Protein AF-A0A0C3CJ47-F1 (afdb_monomer_lite)

Secondary structure (DSSP, 8-state):
--------BGGGGGGGS-HHHHHH--B-----TT-EE-EEE--SS-EEEEEEETTEETTT-SBTT---TT---SEEE-TTS--EEE--EEEETTEEE-EE---TTSS-SHHHHHTTT-TTPPP--SEEEEEEEPPPSSEEEESSSS--GGG---TTS-GGGGT--TT---EEEE-GGGGGG--

Sequence (183 aa):
LNTRLIRSNMADVVDHLPKEIASKGGVCIPMYQREAMWISFERIQDCAIKISVGGVNALTGLSRNASEPGTQDYLALSRSNFGQLCDRILTSPGVIRQLVAVPLAKGLTVEDQLTESEVGVKTQGGLQIDVFPLASTTVSFYPKENIPVSNLYNNYRTPRQLGLSLGDYFCMKDLRYLQFSLP

pLDDT: mean 73.96, std 13.23, range [31.5, 91.44]

Foldseek 3Di:
DPPDDDPAWCVVCLVVDDPLVSVVTDGDDDDDAFDFDKDWDDDPAKWWKFKDFQQATQAPRHGVPDDDPPDDRTDTDHNVDGTPMDQWGCPDVPDIDGDTHHDPPPCPTSCSVSVPDPPPDDRSGDMDMDIGGDDAPQKWKAQDPPDPPVGTDDPPDDCVRVVHDPPGDIDIDRCPVVVVPDD

Structure (mmCIF, N/CA/C/O backbone):
data_AF-A0A0C3CJ47-F1
#
_entry.id   AF-A0A0C3CJ47-F1
#
loop_
_atom_site.group_PDB
_atom_site.id
_atom_site.type_symbol
_atom_site.label_atom_id
_atom_site.label_alt_id
_atom_site.label_comp_id
_atom_site.label_asym_id
_atom_site.label_entity_id
_atom_site.label_seq_id
_atom_site.pdbx_PDB_ins_code
_atom_site.Cartn_x
_atom_site.Cartn_y
_atom_site.Cartn_z
_atom_site.occupancy
_atom_site.B_iso_or_equiv
_atom_site.auth_seq_id
_atom_site.auth_comp_id
_atom_site.auth_asym_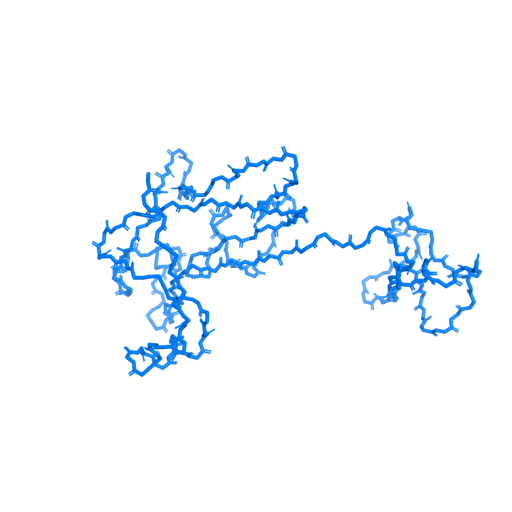id
_atom_site.auth_atom_id
_atom_site.pdbx_PDB_model_num
ATOM 1 N N . LEU A 1 1 ? 9.563 -3.586 25.884 1.00 37.94 1 LEU A N 1
ATOM 2 C CA . LEU A 1 1 ? 8.230 -3.599 25.239 1.00 37.94 1 LEU A CA 1
ATOM 3 C C . LEU A 1 1 ? 7.807 -5.054 25.100 1.00 37.94 1 LEU A C 1
ATOM 5 O O . LEU A 1 1 ? 8.515 -5.801 24.443 1.00 37.94 1 LEU A O 1
ATOM 9 N N . ASN A 1 2 ? 6.741 -5.478 25.786 1.00 34.59 2 ASN A N 1
ATOM 10 C CA . ASN A 1 2 ? 6.198 -6.832 25.642 1.00 34.59 2 ASN A CA 1
ATOM 11 C C . ASN A 1 2 ? 5.491 -6.926 24.286 1.00 34.59 2 ASN A C 1
ATOM 13 O O . ASN A 1 2 ? 4.371 -6.444 24.134 1.00 34.59 2 ASN A O 1
ATOM 17 N N . THR A 1 3 ? 6.150 -7.508 23.289 1.00 38.44 3 THR A N 1
ATOM 18 C CA . THR A 1 3 ? 5.549 -7.793 21.985 1.00 38.44 3 THR A CA 1
ATOM 19 C C . THR A 1 3 ? 4.580 -8.959 22.154 1.00 38.44 3 THR A C 1
ATOM 21 O O . THR A 1 3 ? 4.977 -10.122 22.194 1.00 38.44 3 THR A O 1
ATOM 24 N N . ARG A 1 4 ? 3.288 -8.663 22.306 1.00 47.16 4 ARG A N 1
ATOM 25 C CA . ARG A 1 4 ? 2.244 -9.690 22.277 1.00 47.16 4 ARG A CA 1
ATOM 26 C C . ARG A 1 4 ? 1.929 -9.977 20.814 1.00 47.16 4 ARG A C 1
ATOM 28 O O . ARG A 1 4 ? 1.471 -9.095 20.095 1.00 47.16 4 ARG A O 1
ATOM 35 N N . LEU A 1 5 ? 2.213 -11.195 20.364 1.00 46.81 5 LEU A N 1
ATOM 36 C CA . LEU A 1 5 ? 1.920 -11.608 18.997 1.00 46.81 5 LEU A CA 1
ATOM 37 C C . LEU A 1 5 ? 0.403 -11.814 18.869 1.00 46.81 5 LEU A C 1
ATOM 39 O O . LEU A 1 5 ? -0.129 -12.830 19.308 1.00 46.81 5 LEU A O 1
ATOM 43 N N . ILE A 1 6 ? -0.303 -10.826 18.321 1.00 55.28 6 ILE A N 1
ATOM 44 C CA . ILE A 1 6 ? -1.743 -10.919 18.072 1.00 55.28 6 ILE A CA 1
ATOM 45 C C . ILE A 1 6 ? -1.935 -11.566 16.698 1.00 55.28 6 ILE A C 1
ATOM 47 O O . ILE A 1 6 ? -1.705 -10.943 15.665 1.00 55.28 6 ILE A O 1
ATOM 51 N N . ARG A 1 7 ? -2.336 -12.840 16.685 1.00 54.25 7 ARG A N 1
ATOM 52 C CA . ARG A 1 7 ? -2.850 -13.525 15.491 1.00 54.25 7 ARG A CA 1
ATOM 53 C C . ARG A 1 7 ? -4.372 -13.528 15.577 1.00 54.25 7 ARG A C 1
ATOM 55 O O . ARG A 1 7 ? -4.953 -14.531 15.964 1.00 54.25 7 ARG A O 1
ATOM 62 N N . SER A 1 8 ? -4.994 -12.388 15.304 1.00 65.19 8 SER A N 1
ATOM 63 C CA . SER A 1 8 ? -6.454 -12.264 15.297 1.00 65.19 8 SER A CA 1
ATOM 64 C C . SER A 1 8 ? -6.924 -12.188 13.855 1.00 65.19 8 SER A C 1
ATOM 66 O O . SER A 1 8 ? -6.980 -11.111 13.253 1.00 65.19 8 SER A O 1
ATOM 68 N N . ASN A 1 9 ? -7.189 -13.357 13.274 1.00 71.44 9 ASN A N 1
ATOM 69 C CA . ASN A 1 9 ? -7.797 -13.414 11.956 1.00 71.44 9 ASN A CA 1
ATOM 70 C C . ASN A 1 9 ? -9.222 -12.862 12.077 1.00 71.44 9 ASN A C 1
ATOM 72 O O . ASN A 1 9 ? -9.913 -13.125 13.060 1.00 71.44 9 ASN A O 1
ATOM 76 N N . MET A 1 10 ? -9.682 -12.092 11.089 1.00 74.44 10 MET A N 1
ATOM 77 C CA . MET A 1 10 ? -11.067 -11.622 11.075 1.00 74.44 10 MET A CA 1
ATOM 78 C C . MET A 1 10 ? -12.074 -12.784 11.124 1.00 74.44 10 MET A C 1
ATOM 80 O O . MET A 1 10 ? -13.152 -12.616 11.688 1.00 74.44 10 MET A O 1
ATOM 84 N N . ALA A 1 11 ? -11.707 -13.966 10.613 1.00 72.50 11 ALA A N 1
ATOM 85 C CA . ALA A 1 11 ? -12.508 -15.185 10.714 1.00 72.50 11 ALA A CA 1
ATOM 86 C C . ALA A 1 11 ? -12.859 -15.565 12.166 1.00 72.50 11 ALA A C 1
ATOM 88 O O . ALA A 1 11 ? -13.948 -16.075 12.405 1.00 72.50 11 ALA A O 1
ATOM 89 N N . ASP A 1 12 ? -11.990 -15.258 13.134 1.00 78.25 12 ASP A N 1
ATOM 90 C CA . ASP A 1 12 ? -12.176 -15.633 14.543 1.00 78.25 12 ASP A CA 1
ATOM 91 C C . ASP A 1 12 ? -13.225 -14.761 15.259 1.00 78.25 12 ASP A C 1
ATOM 93 O O . ASP A 1 12 ? -13.665 -15.080 16.361 1.00 78.25 12 ASP A O 1
ATOM 97 N N . VAL A 1 13 ? -13.609 -13.633 14.653 1.00 74.88 13 VAL A N 1
ATOM 98 C CA . VAL A 1 13 ? -14.534 -12.637 15.225 1.00 74.88 13 VAL A CA 1
ATOM 99 C C . VAL A 1 13 ? -15.666 -12.266 14.264 1.00 74.88 13 VAL A C 1
ATOM 101 O O . V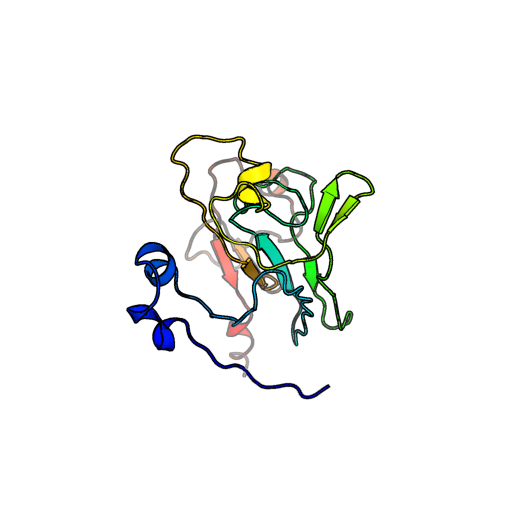AL A 1 13 ? -16.413 -11.322 14.519 1.00 74.88 13 VAL A O 1
ATOM 104 N N . VAL A 1 14 ? -15.796 -12.996 13.154 1.00 77.94 14 VAL A N 1
ATOM 105 C CA . VAL A 1 14 ? -16.668 -12.635 12.029 1.00 77.94 14 VAL A CA 1
ATOM 106 C C . VAL A 1 14 ? -18.145 -12.557 12.428 1.00 77.94 14 VAL A C 1
ATOM 108 O O . VAL A 1 14 ? -18.852 -11.662 11.969 1.00 77.94 14 VAL A O 1
ATOM 111 N N . ASP A 1 15 ? -18.579 -13.413 13.358 1.00 81.75 15 ASP A N 1
ATOM 112 C CA . ASP A 1 15 ? -19.962 -13.485 13.854 1.00 81.75 15 ASP A CA 1
ATOM 113 C C . ASP A 1 15 ? -20.369 -12.265 14.696 1.00 81.75 15 ASP A C 1
ATOM 115 O O . ASP A 1 15 ? -21.554 -12.011 14.915 1.00 81.75 15 ASP A O 1
ATOM 119 N N . HIS A 1 16 ? -19.391 -11.482 15.155 1.00 78.50 16 HIS A N 1
ATOM 120 C CA . HIS A 1 16 ? -19.600 -10.270 15.945 1.00 78.50 16 HIS A CA 1
ATOM 121 C C . HIS A 1 16 ? -19.418 -8.986 15.129 1.00 78.50 16 HIS A C 1
ATOM 123 O O . HIS A 1 16 ? -19.524 -7.886 15.678 1.00 78.50 16 HIS A O 1
ATOM 129 N N . LEU A 1 17 ? -19.138 -9.103 13.829 1.00 73.44 17 LEU A N 1
ATOM 130 C CA . LEU A 1 17 ? -18.892 -7.967 12.953 1.00 73.44 17 LEU A CA 1
ATOM 131 C C . LEU A 1 17 ? -20.101 -7.672 12.054 1.00 73.44 17 LEU A C 1
ATOM 133 O O . LEU A 1 17 ? -20.802 -8.584 11.611 1.00 73.44 17 LEU A O 1
ATOM 137 N N . PRO A 1 18 ? -20.334 -6.393 11.706 1.00 77.00 18 PRO A N 1
ATOM 138 C CA . PRO A 1 18 ? -21.237 -6.043 10.620 1.00 77.00 18 PRO A CA 1
ATOM 139 C C . PRO A 1 18 ? -20.877 -6.817 9.346 1.00 77.00 18 PRO A C 1
ATOM 141 O O . PRO A 1 18 ? -19.701 -6.900 8.981 1.00 77.00 18 PRO A O 1
ATOM 144 N N . LYS A 1 19 ? -21.890 -7.328 8.631 1.00 78.31 19 LYS A N 1
ATOM 145 C CA . LYS A 1 19 ? -21.717 -8.148 7.412 1.00 78.31 19 LYS A CA 1
ATOM 146 C C . LYS A 1 19 ? -20.774 -7.516 6.386 1.00 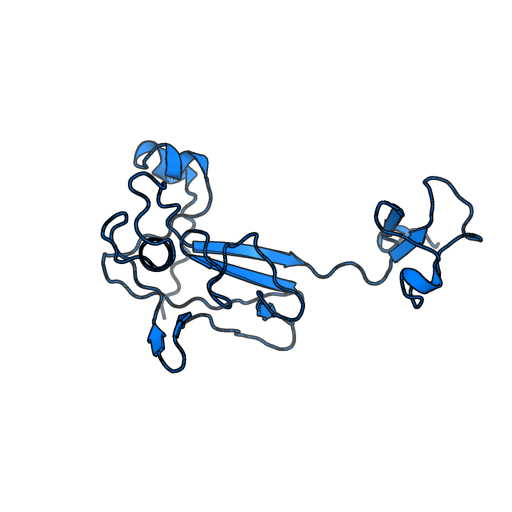78.31 19 LYS A C 1
ATOM 148 O O . LYS A 1 19 ? -20.020 -8.208 5.714 1.00 78.31 19 LYS A O 1
ATOM 153 N N . GLU A 1 20 ? -20.807 -6.194 6.279 1.00 74.44 20 GLU A N 1
ATOM 154 C CA . GLU A 1 20 ? -19.991 -5.423 5.342 1.00 74.44 20 GLU A CA 1
ATOM 155 C C . GLU A 1 20 ? -18.502 -5.462 5.707 1.00 74.44 20 GLU A C 1
ATOM 157 O O . GLU A 1 20 ? -17.663 -5.570 4.818 1.00 74.44 20 GLU A O 1
ATOM 162 N N . ILE A 1 21 ? -18.165 -5.436 6.999 1.00 75.44 21 ILE A N 1
ATOM 163 C CA . ILE A 1 21 ? -16.784 -5.586 7.479 1.00 75.44 21 ILE A CA 1
ATOM 164 C C . ILE A 1 21 ? -16.346 -7.041 7.316 1.00 75.44 21 ILE A C 1
ATOM 166 O O . ILE A 1 21 ? -15.298 -7.292 6.730 1.00 75.44 21 ILE A O 1
ATOM 170 N N . ALA A 1 22 ? -17.191 -7.988 7.734 1.00 79.12 22 ALA A N 1
ATOM 171 C CA . ALA A 1 22 ? -16.948 -9.419 7.573 1.00 79.12 22 ALA A CA 1
ATOM 172 C C . ALA A 1 22 ? -16.649 -9.806 6.111 1.00 79.12 22 ALA A C 1
ATOM 174 O O . ALA A 1 22 ? -15.729 -10.576 5.849 1.00 79.12 22 ALA A O 1
ATOM 175 N N . SER A 1 23 ? -17.374 -9.221 5.150 1.00 81.62 23 SER A N 1
ATOM 176 C CA . SER A 1 23 ? -17.185 -9.491 3.718 1.00 81.62 23 SER A CA 1
ATOM 177 C C . SER A 1 23 ? -15.847 -9.005 3.148 1.00 81.62 23 SER A C 1
ATOM 179 O O . SER A 1 23 ? -15.394 -9.532 2.135 1.00 81.62 23 SER A O 1
ATOM 181 N N . LYS A 1 24 ? -15.201 -8.018 3.786 1.00 78.81 24 LYS A N 1
ATOM 182 C CA . LYS A 1 24 ? -13.902 -7.479 3.346 1.00 78.81 24 LYS A CA 1
ATOM 183 C C . LYS A 1 24 ? -12.729 -8.363 3.777 1.00 78.81 24 LYS A C 1
ATOM 185 O O . LYS A 1 24 ? -11.683 -8.326 3.133 1.00 78.81 24 LYS A O 1
ATOM 190 N N . GLY A 1 25 ? -12.898 -9.151 4.840 1.00 82.81 25 GLY A N 1
ATOM 191 C CA . GLY A 1 25 ? -11.834 -9.967 5.421 1.00 82.81 25 GLY A CA 1
ATOM 192 C C . GLY A 1 25 ? -10.680 -9.136 5.998 1.00 82.81 25 GLY A C 1
ATOM 193 O O . GLY A 1 25 ? -10.787 -7.928 6.211 1.00 82.81 25 GLY A O 1
ATOM 194 N N . GLY A 1 26 ? -9.549 -9.797 6.253 1.00 85.00 26 GLY A N 1
ATOM 195 C CA . GLY A 1 26 ? -8.324 -9.163 6.745 1.00 85.00 26 GLY A CA 1
ATOM 196 C C . GLY A 1 26 ? -7.984 -9.529 8.188 1.00 85.00 26 GLY A C 1
ATOM 197 O O . GLY A 1 26 ? -8.278 -10.629 8.660 1.00 85.00 26 GLY A O 1
ATOM 198 N N . VAL A 1 27 ? -7.313 -8.608 8.878 1.00 84.31 27 VAL A N 1
ATOM 199 C CA . VAL A 1 27 ? -6.839 -8.780 10.259 1.00 84.31 27 VAL A CA 1
ATOM 200 C C . VAL A 1 27 ? -7.587 -7.813 11.162 1.00 84.31 27 VAL A C 1
ATOM 202 O O . VAL A 1 27 ? -7.778 -6.651 10.805 1.00 84.31 27 VAL A O 1
ATOM 205 N N . CYS A 1 28 ? -7.993 -8.288 12.337 1.00 81.44 28 CYS A N 1
ATOM 206 C CA . CYS A 1 28 ? -8.571 -7.435 13.365 1.00 81.44 28 CYS A CA 1
ATOM 207 C C . CYS A 1 28 ? -7.498 -7.083 14.396 1.00 81.44 28 CYS A C 1
ATOM 209 O O . CYS A 1 28 ? -6.829 -7.969 14.927 1.00 81.44 28 CYS A O 1
ATOM 211 N N . ILE A 1 29 ? -7.339 -5.793 14.688 1.00 81.44 29 ILE A N 1
ATOM 212 C CA . ILE A 1 29 ? -6.469 -5.314 15.762 1.00 81.44 29 ILE A CA 1
ATOM 213 C C . ILE A 1 29 ? -7.381 -4.711 16.833 1.00 81.44 29 ILE A C 1
ATOM 215 O O . ILE A 1 29 ? -8.042 -3.708 16.553 1.00 81.44 29 ILE A O 1
ATOM 219 N N . PRO A 1 30 ? -7.472 -5.309 18.034 1.00 80.38 30 PRO A N 1
ATOM 220 C CA . PRO A 1 30 ? -8.272 -4.736 19.105 1.00 80.38 30 PRO A CA 1
ATOM 221 C C . PRO A 1 30 ? -7.640 -3.415 19.554 1.00 80.38 30 PRO A C 1
ATOM 223 O O . PRO A 1 30 ? -6.477 -3.393 19.950 1.00 80.38 30 PRO A O 1
ATOM 226 N N . MET A 1 31 ? -8.414 -2.332 19.491 1.00 83.31 31 MET A N 1
ATOM 227 C CA . MET A 1 31 ? -8.016 -0.995 19.934 1.00 83.31 31 MET A CA 1
ATOM 228 C C . MET A 1 31 ? -9.144 -0.350 20.740 1.00 83.31 31 MET A C 1
ATOM 230 O O . MET A 1 31 ? -10.323 -0.488 20.400 1.00 83.31 31 MET A O 1
ATOM 234 N N . TYR A 1 32 ? -8.796 0.391 21.787 1.00 85.31 32 TYR A N 1
ATOM 235 C CA . TYR A 1 32 ? -9.734 1.242 22.508 1.00 85.31 32 TYR A CA 1
ATOM 236 C C . TYR A 1 32 ? -10.090 2.481 21.681 1.00 85.31 32 TYR A C 1
ATOM 238 O O . TYR A 1 32 ? -9.306 2.977 20.872 1.00 85.31 32 TYR A O 1
ATOM 246 N N . GLN A 1 33 ? -11.283 3.037 21.907 1.00 85.44 33 GLN A N 1
ATOM 247 C CA . GLN A 1 33 ? -11.626 4.329 21.313 1.00 85.44 33 GLN A CA 1
ATOM 248 C C . GLN A 1 33 ? -10.628 5.393 21.780 1.00 85.44 33 GLN A C 1
ATOM 250 O O . GLN A 1 33 ? -10.371 5.525 22.975 1.00 85.44 33 GLN A O 1
ATOM 255 N N . ARG A 1 34 ? -10.124 6.185 20.830 1.00 85.50 34 ARG A N 1
ATOM 256 C CA . ARG A 1 34 ? -9.076 7.202 21.004 1.00 85.50 34 ARG A CA 1
ATOM 257 C C . ARG A 1 34 ? -7.683 6.646 21.308 1.00 85.50 34 ARG A C 1
ATOM 259 O O . ARG A 1 34 ? -6.799 7.416 21.672 1.00 85.50 34 ARG A O 1
ATOM 266 N N . GLU A 1 35 ? -7.462 5.348 21.129 1.00 85.44 35 GLU A N 1
ATOM 267 C CA . GLU A 1 35 ? -6.117 4.780 21.162 1.00 85.44 35 GLU A CA 1
ATOM 268 C C . GLU A 1 35 ? -5.349 5.163 19.892 1.00 85.44 35 GLU A C 1
ATOM 270 O O . GLU A 1 35 ? -5.882 5.072 18.781 1.00 85.44 35 GLU A O 1
ATOM 275 N N . ALA A 1 36 ? -4.107 5.614 20.068 1.00 83.88 36 ALA A N 1
ATOM 276 C CA . ALA A 1 36 ? -3.197 5.932 18.977 1.00 83.88 36 ALA A CA 1
ATOM 277 C C . ALA A 1 36 ? -2.356 4.704 18.608 1.00 83.88 36 ALA A C 1
ATOM 279 O O . ALA A 1 36 ? -1.880 3.984 19.485 1.00 83.88 36 ALA A O 1
ATOM 280 N N . MET A 1 37 ? -2.133 4.495 17.314 1.00 82.94 37 MET A N 1
ATOM 281 C CA . MET A 1 37 ? -1.300 3.418 16.788 1.00 82.94 37 MET A CA 1
ATOM 282 C C . MET A 1 37 ? -0.114 3.986 16.012 1.00 82.94 37 MET A C 1
ATOM 284 O O . MET A 1 37 ? -0.226 4.984 15.303 1.00 82.94 37 MET A O 1
ATOM 288 N N . TRP A 1 38 ? 1.015 3.293 16.119 1.00 79.62 38 TRP A N 1
ATOM 289 C CA . TRP A 1 38 ? 2.173 3.460 15.250 1.00 79.62 38 TRP A CA 1
ATOM 290 C C . TRP A 1 38 ? 2.416 2.146 14.512 1.00 79.62 38 TRP A C 1
ATOM 292 O O . TRP A 1 38 ? 2.178 1.067 15.060 1.00 79.62 38 TRP A O 1
ATOM 302 N N . ILE A 1 39 ? 2.871 2.233 13.265 1.00 80.00 39 ILE A N 1
ATOM 303 C CA . ILE A 1 39 ? 3.167 1.065 12.438 1.00 80.00 39 ILE A CA 1
ATOM 304 C C . ILE A 1 39 ? 4.618 1.157 11.992 1.00 80.00 39 ILE A C 1
ATOM 306 O O . ILE A 1 39 ? 5.070 2.197 11.518 1.00 80.00 39 ILE A O 1
ATOM 310 N N . SER A 1 40 ? 5.345 0.056 12.136 1.00 80.19 40 SER A N 1
ATOM 311 C CA . SER A 1 40 ? 6.687 -0.097 11.589 1.00 80.19 40 SER A CA 1
ATOM 312 C C . SER A 1 40 ? 6.669 -1.219 10.570 1.00 80.19 40 SER A C 1
ATOM 314 O O . SER A 1 40 ? 6.109 -2.287 10.831 1.00 80.19 40 SER A O 1
ATOM 316 N N . PHE A 1 41 ? 7.282 -0.979 9.417 1.00 78.62 41 PHE A N 1
ATOM 317 C CA . PHE A 1 41 ? 7.456 -2.006 8.407 1.00 78.62 41 PHE A CA 1
ATOM 318 C C . PHE A 1 41 ? 8.875 -2.551 8.462 1.00 78.62 41 PHE A C 1
ATOM 320 O O . PHE A 1 41 ? 9.857 -1.824 8.309 1.00 78.62 41 PHE A O 1
ATOM 327 N N . GLU A 1 42 ? 8.964 -3.865 8.632 1.00 73.69 42 GLU A N 1
ATOM 328 C CA . GLU A 1 42 ? 10.203 -4.615 8.511 1.00 73.69 42 GLU A CA 1
ATOM 329 C C . GLU A 1 42 ? 10.027 -5.653 7.404 1.00 73.69 42 GLU A C 1
ATOM 331 O O . GLU A 1 42 ? 9.064 -6.425 7.390 1.00 73.69 42 GLU A O 1
ATOM 336 N N . ARG A 1 43 ? 10.928 -5.639 6.423 1.00 68.88 43 ARG A N 1
ATOM 337 C CA . ARG A 1 43 ? 10.846 -6.511 5.252 1.00 68.88 43 ARG A CA 1
ATOM 338 C C . ARG A 1 43 ? 12.214 -7.063 4.903 1.00 68.88 43 ARG A C 1
ATOM 340 O O . ARG A 1 43 ? 13.213 -6.357 4.883 1.00 68.88 43 ARG A O 1
ATOM 347 N N . ILE A 1 44 ? 12.208 -8.342 4.534 1.00 63.50 44 ILE A N 1
ATOM 348 C CA . ILE A 1 44 ? 13.385 -9.052 4.034 1.00 63.50 44 ILE A CA 1
ATOM 349 C C . ILE A 1 44 ? 13.626 -8.736 2.556 1.00 63.50 44 ILE A C 1
ATOM 351 O O . ILE A 1 44 ? 14.679 -9.091 2.066 1.00 63.50 44 ILE A O 1
ATOM 355 N N . GLN A 1 45 ? 12.704 -8.117 1.812 1.00 76.69 45 GLN A N 1
ATOM 356 C CA . GLN A 1 45 ? 12.885 -7.789 0.389 1.00 76.69 45 GLN A CA 1
ATOM 357 C C . GLN A 1 45 ? 12.284 -6.423 0.062 1.00 76.69 45 GLN A C 1
ATOM 359 O O . GLN A 1 45 ? 11.267 -6.040 0.646 1.00 76.69 45 GLN A O 1
ATOM 364 N N . ASP A 1 46 ? 12.904 -5.739 -0.893 1.00 85.19 46 ASP A N 1
ATOM 365 C CA . ASP A 1 46 ? 12.475 -4.438 -1.385 1.00 85.19 46 ASP A CA 1
ATOM 366 C C . ASP A 1 46 ? 11.056 -4.513 -1.967 1.00 85.19 46 ASP A C 1
ATOM 368 O O . ASP A 1 46 ? 10.692 -5.451 -2.686 1.00 85.19 46 ASP A O 1
ATOM 372 N N . CYS A 1 47 ? 10.233 -3.530 -1.622 1.00 87.62 47 CYS A N 1
ATOM 373 C CA . CYS A 1 47 ? 8.859 -3.419 -2.093 1.00 87.62 47 CYS A CA 1
ATOM 374 C C . CYS A 1 47 ? 8.355 -1.980 -1.968 1.00 87.62 47 CYS A C 1
ATOM 376 O O . CYS A 1 47 ? 8.907 -1.171 -1.226 1.00 87.62 47 CYS A O 1
ATOM 378 N N . ALA A 1 48 ? 7.280 -1.669 -2.682 1.00 89.25 48 ALA A N 1
ATOM 379 C CA . ALA A 1 48 ? 6.505 -0.461 -2.453 1.00 89.25 48 ALA A CA 1
ATOM 380 C C . ALA A 1 48 ? 5.287 -0.802 -1.588 1.00 89.25 48 ALA A C 1
ATO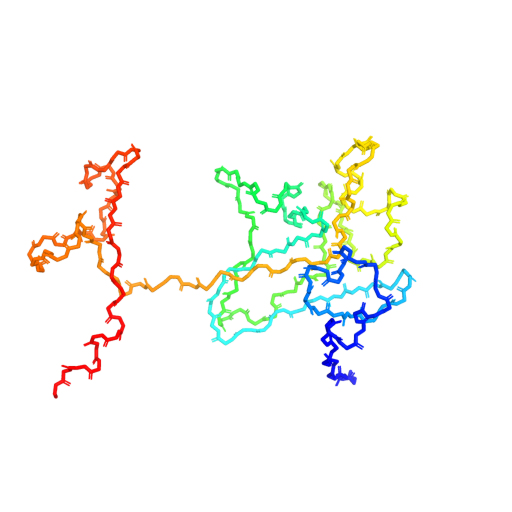M 382 O O . ALA A 1 48 ? 4.614 -1.805 -1.824 1.00 89.25 48 ALA A O 1
ATOM 383 N N . ILE A 1 49 ? 4.999 0.024 -0.585 1.00 89.25 49 ILE A N 1
ATOM 384 C CA . ILE A 1 49 ? 3.798 -0.092 0.240 1.00 89.25 49 ILE A CA 1
ATOM 385 C C . ILE A 1 49 ? 2.932 1.140 0.047 1.00 89.25 49 ILE A C 1
ATOM 387 O O . ILE A 1 49 ? 3.369 2.258 0.298 1.00 89.25 49 ILE A O 1
ATOM 391 N N . LYS A 1 50 ? 1.675 0.938 -0.333 1.00 91.12 50 LYS A N 1
ATOM 392 C CA . LYS A 1 50 ? 0.658 1.986 -0.291 1.00 91.12 50 LYS A CA 1
ATOM 393 C C . LYS A 1 50 ? -0.186 1.795 0.961 1.00 91.12 50 LYS A C 1
ATOM 395 O O . LYS A 1 50 ? -0.698 0.707 1.216 1.00 91.12 50 LYS A O 1
ATOM 400 N N . ILE A 1 51 ? -0.319 2.865 1.737 1.00 89.31 51 ILE A N 1
ATOM 401 C CA . ILE A 1 51 ? -1.126 2.897 2.957 1.00 89.31 51 ILE A CA 1
ATOM 402 C C . ILE A 1 51 ? -2.347 3.757 2.676 1.00 89.31 51 ILE A C 1
ATOM 404 O O . ILE A 1 51 ? -2.225 4.869 2.166 1.00 89.31 51 ILE A O 1
ATOM 408 N N . SER A 1 52 ? -3.530 3.244 2.988 1.00 89.06 52 SER A N 1
ATOM 409 C CA . SER A 1 52 ? -4.781 3.993 2.895 1.00 89.06 52 SER A CA 1
ATOM 410 C C . SER A 1 52 ? -5.606 3.832 4.167 1.00 89.06 52 SER A C 1
ATOM 412 O O . SER A 1 52 ? -5.537 2.800 4.831 1.00 89.06 52 SER A O 1
ATOM 414 N N . VAL A 1 53 ? -6.376 4.856 4.517 1.00 86.75 53 VAL A N 1
ATOM 415 C CA . VAL A 1 53 ? -7.300 4.859 5.656 1.00 86.75 53 VAL A CA 1
ATOM 416 C C . VAL A 1 53 ? -8.684 5.170 5.119 1.00 86.75 53 VAL A C 1
ATOM 418 O O . VAL A 1 53 ? -8.875 6.208 4.491 1.00 86.75 53 VAL A O 1
ATOM 421 N N . GLY A 1 54 ? -9.638 4.261 5.326 1.00 84.31 54 GLY A N 1
ATOM 422 C CA . GLY A 1 54 ? -10.987 4.425 4.777 1.00 84.31 54 GLY A CA 1
ATOM 423 C C . GLY A 1 54 ? -11.012 4.580 3.250 1.00 84.31 54 GLY A C 1
ATOM 424 O O . GLY A 1 54 ? -11.809 5.330 2.702 1.00 84.31 54 GLY A O 1
ATOM 425 N N . GLY A 1 55 ? -10.078 3.938 2.541 1.00 85.69 55 GLY A N 1
ATOM 426 C CA . GLY A 1 55 ? -9.988 4.057 1.084 1.00 85.69 55 GLY A CA 1
ATOM 427 C C . GLY A 1 55 ? -9.340 5.340 0.570 1.00 85.69 55 GLY A C 1
ATOM 428 O O . GLY A 1 55 ? -9.291 5.523 -0.645 1.00 85.69 55 GLY A O 1
ATOM 429 N N . VAL A 1 56 ? -8.802 6.190 1.447 1.00 85.56 56 VAL A N 1
ATOM 430 C CA . VAL A 1 56 ? -8.019 7.374 1.074 1.00 85.56 56 VAL A CA 1
ATOM 431 C C . VAL A 1 56 ? -6.534 7.110 1.290 1.00 85.56 56 VAL A C 1
ATOM 433 O O . VAL A 1 56 ? -6.130 6.682 2.370 1.00 85.56 56 VAL A O 1
ATOM 436 N N . ASN A 1 57 ? -5.709 7.372 0.280 1.00 88.06 57 ASN A N 1
ATOM 437 C CA . ASN A 1 57 ? -4.260 7.252 0.351 1.00 88.06 57 ASN A CA 1
ATOM 438 C C . ASN A 1 57 ? -3.685 8.202 1.415 1.00 88.06 57 ASN A C 1
ATOM 440 O O . ASN A 1 57 ? -3.907 9.410 1.369 1.00 88.06 57 ASN A O 1
ATOM 444 N N . ALA A 1 58 ? -2.913 7.661 2.358 1.00 84.00 58 ALA A N 1
ATOM 445 C CA . ALA A 1 58 ? -2.385 8.415 3.493 1.00 84.00 58 ALA A CA 1
ATOM 446 C C . ALA A 1 58 ? -1.262 9.405 3.123 1.00 84.00 58 ALA A C 1
ATOM 448 O O . ALA A 1 58 ? -0.963 10.296 3.917 1.00 84.00 58 ALA A O 1
ATOM 449 N N . LEU A 1 59 ? -0.629 9.245 1.954 1.00 83.50 59 LEU A N 1
ATOM 450 C CA . LEU A 1 59 ? 0.417 10.144 1.458 1.00 83.50 59 LEU A CA 1
ATOM 451 C C . LEU A 1 59 ? -0.161 11.274 0.604 1.00 83.50 59 LEU A C 1
ATOM 453 O O . LEU A 1 59 ? 0.287 12.410 0.730 1.00 83.50 59 LEU A O 1
ATOM 457 N N . THR A 1 60 ? -1.124 10.967 -0.270 1.00 84.12 60 THR A N 1
ATOM 458 C CA . THR A 1 60 ? -1.626 11.932 -1.266 1.00 84.12 60 THR A CA 1
ATOM 459 C C . THR A 1 60 ? -2.985 12.532 -0.926 1.00 84.12 60 THR A C 1
ATOM 461 O O . THR A 1 60 ? -3.346 13.551 -1.502 1.00 84.12 60 THR A O 1
ATOM 464 N N . GLY A 1 61 ? -3.765 11.918 -0.030 1.00 82.19 61 GLY A N 1
ATOM 465 C CA . GLY A 1 61 ? -5.146 12.329 0.250 1.00 82.19 61 GLY A CA 1
ATOM 466 C C . GLY A 1 61 ? -6.143 12.001 -0.870 1.00 82.19 61 GLY A C 1
ATOM 467 O O . GLY A 1 61 ? -7.321 12.321 -0.753 1.00 82.19 61 GLY A O 1
ATOM 468 N N . LEU A 1 62 ? -5.696 11.348 -1.947 1.00 85.56 62 LEU A N 1
ATOM 469 C CA . LEU A 1 62 ? -6.547 10.902 -3.050 1.00 85.56 62 LEU A CA 1
ATOM 470 C C . LEU A 1 62 ? -7.187 9.546 -2.735 1.00 85.56 62 LEU A C 1
ATOM 472 O O . LEU A 1 62 ? -6.748 8.828 -1.837 1.00 85.56 62 LEU A O 1
ATOM 476 N N . SER A 1 63 ? -8.190 9.140 -3.516 1.00 87.75 63 SER A N 1
ATOM 477 C CA . SER A 1 63 ? -8.719 7.771 -3.441 1.00 87.75 63 SER A CA 1
ATOM 478 C C . SER A 1 63 ? -7.595 6.736 -3.612 1.00 87.75 63 SER A C 1
ATOM 480 O O . SER A 1 63 ? -6.702 6.914 -4.435 1.00 87.75 63 SER A O 1
ATOM 482 N N . ARG A 1 64 ? -7.650 5.617 -2.881 1.00 87.31 64 ARG A N 1
ATOM 483 C CA . ARG A 1 64 ? -6.669 4.510 -2.905 1.00 87.31 64 ARG A CA 1
ATOM 484 C C . ARG A 1 64 ? -6.296 4.052 -4.321 1.00 87.31 64 ARG A C 1
ATOM 486 O O . ARG A 1 64 ? -5.135 3.721 -4.578 1.00 87.31 64 ARG A O 1
ATOM 493 N N . ASN A 1 65 ? -7.287 4.033 -5.214 1.00 87.19 65 ASN A N 1
ATOM 494 C CA . ASN A 1 65 ? -7.154 3.587 -6.602 1.00 87.19 65 ASN A CA 1
ATOM 495 C C . ASN A 1 65 ? -6.857 4.729 -7.584 1.00 87.19 65 ASN A C 1
ATOM 497 O O . ASN A 1 65 ? -6.592 4.463 -8.754 1.00 87.19 65 ASN A O 1
ATOM 501 N N . ALA A 1 66 ? -6.920 5.983 -7.136 1.00 87.12 66 ALA A N 1
ATOM 502 C CA . ALA A 1 66 ? -6.514 7.120 -7.941 1.00 87.12 66 ALA A CA 1
ATOM 503 C C . ALA A 1 66 ? -4.985 7.217 -7.965 1.00 87.12 66 ALA A C 1
ATOM 505 O O . ALA A 1 66 ? -4.300 6.883 -6.998 1.00 87.12 66 ALA A O 1
ATOM 506 N N . SER A 1 67 ? -4.456 7.678 -9.092 1.00 82.25 67 SER A N 1
ATOM 507 C CA . SER A 1 67 ? -3.038 7.953 -9.274 1.00 82.25 67 SER A CA 1
ATOM 508 C C . SER A 1 67 ? -2.904 9.210 -10.118 1.00 82.25 67 SER A C 1
ATOM 510 O O . SER A 1 67 ? -3.611 9.364 -11.117 1.00 82.25 67 SER A O 1
ATOM 512 N N . GLU A 1 68 ? -2.013 10.105 -9.707 1.00 84.94 68 GLU A N 1
ATOM 513 C CA . GLU 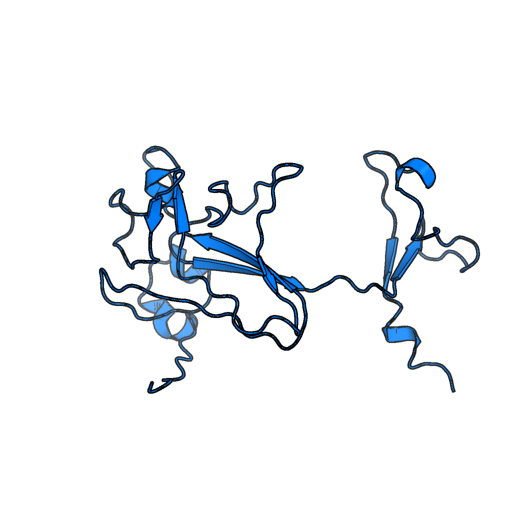A 1 68 ? -1.703 11.328 -10.439 1.00 84.94 68 GLU A CA 1
ATOM 514 C C . GLU A 1 68 ? -0.291 11.243 -11.028 1.00 84.94 68 GLU A C 1
ATOM 516 O O . GLU A 1 68 ? 0.657 10.907 -10.309 1.00 84.94 68 GLU A O 1
ATOM 521 N N . PRO A 1 69 ? -0.113 11.542 -12.329 1.00 83.56 69 PRO A N 1
ATOM 522 C CA . PRO A 1 69 ? 1.200 11.520 -12.957 1.00 83.56 69 PRO A CA 1
ATOM 523 C C . PRO A 1 69 ? 2.200 12.427 -12.231 1.00 83.56 69 PRO A C 1
ATOM 525 O O . PRO A 1 69 ? 1.961 13.618 -12.059 1.00 83.56 69 PRO A O 1
ATOM 528 N N . GLY A 1 70 ? 3.351 11.868 -11.852 1.00 83.31 70 GLY A N 1
ATOM 529 C CA . GLY A 1 70 ? 4.422 12.609 -11.175 1.00 83.31 70 GLY A CA 1
ATOM 530 C C . GLY A 1 70 ? 4.267 12.729 -9.655 1.00 83.31 70 GLY A C 1
ATOM 531 O O . GLY A 1 70 ? 5.190 13.216 -9.006 1.00 83.31 70 GLY A O 1
ATOM 532 N N . THR A 1 71 ? 3.167 12.238 -9.081 1.00 85.19 71 THR A N 1
ATOM 533 C CA . THR A 1 71 ? 2.930 12.242 -7.632 1.00 85.19 71 THR A CA 1
ATOM 534 C C . THR A 1 71 ? 3.215 10.860 -7.047 1.00 85.19 71 THR A C 1
ATOM 536 O O . THR A 1 71 ? 2.621 9.863 -7.453 1.00 85.19 71 THR A O 1
ATOM 539 N N . GLN A 1 72 ? 4.125 10.782 -6.073 1.00 86.00 72 GLN A N 1
ATOM 540 C CA . GLN A 1 72 ? 4.411 9.534 -5.365 1.00 86.00 72 GLN A CA 1
ATOM 541 C C . GLN A 1 72 ? 3.305 9.228 -4.346 1.00 86.00 72 GLN A C 1
ATOM 543 O O . GLN A 1 72 ? 3.036 10.028 -3.454 1.00 86.00 72 GLN A O 1
ATOM 548 N N . ASP A 1 73 ? 2.707 8.042 -4.450 1.00 89.69 73 ASP A N 1
ATOM 549 C CA . ASP A 1 73 ? 1.565 7.608 -3.637 1.00 89.69 73 ASP A CA 1
ATOM 550 C C . ASP A 1 73 ? 1.852 6.340 -2.804 1.00 89.69 73 ASP A C 1
ATOM 552 O O . ASP A 1 73 ? 0.936 5.688 -2.297 1.00 89.69 73 ASP A O 1
ATOM 556 N N . TYR A 1 74 ? 3.133 5.992 -2.653 1.00 89.50 74 TYR A N 1
ATOM 557 C CA . TYR A 1 74 ? 3.616 4.815 -1.934 1.00 89.50 74 TYR A CA 1
ATOM 558 C C . TYR A 1 74 ? 4.912 5.106 -1.165 1.00 89.50 74 TYR A C 1
ATOM 560 O O . TYR A 1 74 ? 5.676 6.018 -1.480 1.00 89.50 74 TYR A O 1
ATOM 568 N N . LEU A 1 75 ? 5.194 4.263 -0.180 1.00 85.94 75 LEU A N 1
ATOM 569 C CA . LEU A 1 75 ? 6.432 4.202 0.581 1.00 85.94 75 LEU A CA 1
ATOM 570 C C . LEU A 1 75 ? 7.359 3.146 -0.025 1.00 85.94 75 LEU A C 1
ATOM 572 O O . LEU A 1 75 ? 6.979 1.983 -0.156 1.00 85.94 75 LEU A O 1
ATOM 576 N N . ALA A 1 76 ? 8.568 3.544 -0.420 1.00 86.06 76 ALA A N 1
ATOM 577 C CA . ALA A 1 76 ? 9.582 2.614 -0.905 1.00 86.06 76 ALA A CA 1
ATOM 578 C C . ALA A 1 76 ? 10.329 1.994 0.285 1.00 86.06 76 ALA A C 1
ATOM 580 O O . ALA A 1 76 ? 11.101 2.675 0.967 1.00 86.06 76 ALA A O 1
ATOM 581 N N . LEU A 1 77 ? 10.117 0.698 0.505 1.00 83.44 77 LEU A N 1
ATOM 582 C CA . LEU A 1 77 ? 10.865 -0.098 1.468 1.00 83.44 77 LEU A CA 1
ATOM 583 C C . LEU A 1 77 ? 12.023 -0.792 0.768 1.00 83.44 77 LEU A C 1
ATOM 585 O O . LEU A 1 77 ? 11.825 -1.499 -0.220 1.00 83.44 77 LEU A O 1
ATOM 589 N N . SER A 1 78 ? 13.221 -0.642 1.323 1.00 77.06 78 SER A N 1
ATOM 590 C CA . SER A 1 78 ? 14.408 -1.365 0.875 1.00 77.06 78 SER A CA 1
ATOM 591 C C . SER A 1 78 ? 15.028 -2.133 2.031 1.00 77.06 78 SER A C 1
ATOM 593 O O . SER A 1 78 ? 14.967 -1.691 3.178 1.00 77.06 78 SER A O 1
ATOM 595 N N . ARG A 1 79 ? 15.673 -3.262 1.726 1.00 70.62 79 ARG A N 1
ATOM 596 C CA . ARG A 1 79 ? 16.455 -4.068 2.673 1.00 70.62 79 ARG A CA 1
ATOM 597 C C . ARG A 1 79 ? 17.520 -3.260 3.406 1.00 70.62 79 ARG A C 1
ATOM 599 O O . ARG A 1 79 ? 17.892 -3.634 4.510 1.00 70.62 79 ARG A O 1
ATOM 606 N N . SER A 1 80 ? 18.036 -2.190 2.798 1.00 65.88 80 SER A N 1
ATOM 607 C CA . SER A 1 80 ? 19.035 -1.321 3.428 1.00 65.88 80 SER A CA 1
ATOM 608 C C . SER A 1 80 ? 18.430 -0.308 4.404 1.00 65.88 80 SER A C 1
ATOM 610 O O . SER A 1 80 ? 19.155 0.248 5.223 1.00 65.88 80 SER A O 1
ATOM 612 N N . ASN A 1 81 ? 17.117 -0.067 4.325 1.00 61.31 81 ASN A N 1
ATOM 613 C CA . ASN A 1 81 ? 16.402 0.942 5.100 1.00 61.31 81 ASN A CA 1
ATOM 614 C C . ASN A 1 81 ? 15.449 0.248 6.076 1.00 61.31 81 ASN A C 1
ATO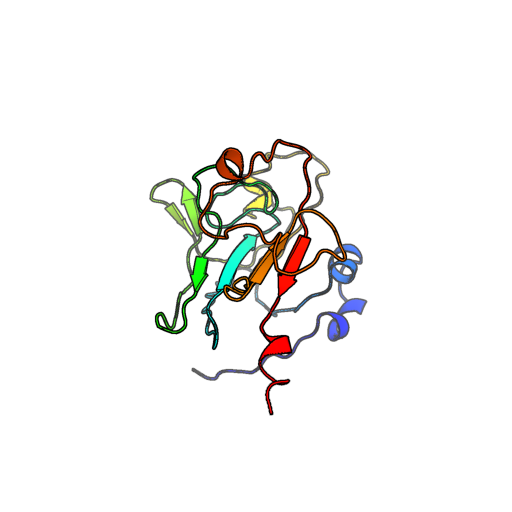M 616 O O . ASN A 1 81 ? 14.240 0.166 5.854 1.00 61.31 81 ASN A O 1
ATOM 620 N N . PHE A 1 82 ? 16.015 -0.276 7.162 1.00 54.28 82 PHE A N 1
ATOM 621 C CA . PHE A 1 82 ? 15.234 -0.835 8.260 1.00 54.28 82 PHE A CA 1
ATOM 622 C C . PHE A 1 82 ? 14.424 0.261 8.965 1.00 54.28 82 PHE A C 1
ATOM 624 O O . PHE A 1 82 ? 14.938 1.345 9.236 1.00 54.28 82 PHE A O 1
ATOM 631 N N . GLY A 1 83 ? 13.169 -0.046 9.306 1.00 55.78 83 GLY A N 1
ATOM 632 C CA . GLY A 1 83 ? 12.369 0.776 10.213 1.00 55.78 83 GLY A CA 1
ATOM 633 C C . GLY A 1 83 ? 11.731 2.007 9.577 1.00 55.78 83 GLY A C 1
ATOM 634 O O . GLY A 1 83 ? 11.713 3.066 10.199 1.00 55.78 83 GLY A O 1
ATOM 635 N N . GLN A 1 84 ? 11.187 1.897 8.361 1.00 61.88 84 GLN A N 1
ATOM 636 C CA . GLN A 1 84 ? 10.335 2.968 7.844 1.00 61.88 84 GLN A CA 1
ATOM 637 C C . GLN A 1 84 ? 9.033 2.995 8.662 1.00 61.88 84 GLN A C 1
ATOM 639 O O . GLN A 1 84 ? 8.226 2.060 8.632 1.00 61.88 84 GLN A O 1
ATOM 644 N N . LEU A 1 85 ? 8.895 4.055 9.456 1.00 58.94 85 LEU A N 1
ATOM 645 C CA . LEU A 1 85 ? 7.803 4.264 10.397 1.00 58.94 85 LEU A CA 1
ATOM 646 C C . LEU A 1 85 ? 6.646 4.985 9.706 1.00 58.94 85 LEU A C 1
ATOM 648 O O . LEU A 1 85 ? 6.847 5.971 9.000 1.00 58.94 85 LEU A O 1
ATOM 652 N N . CYS A 1 86 ? 5.430 4.515 9.960 1.00 62.00 86 CYS A N 1
ATOM 653 C CA . CYS A 1 86 ? 4.201 5.235 9.673 1.00 62.00 86 CYS A CA 1
ATOM 654 C C . CYS A 1 86 ? 3.501 5.522 11.005 1.00 62.00 86 CYS A C 1
ATOM 656 O O . CYS A 1 86 ? 2.717 4.724 11.518 1.00 62.00 86 CYS A O 1
ATOM 658 N N . ASP A 1 87 ? 3.847 6.657 11.601 1.00 58.50 87 ASP A N 1
ATOM 659 C CA . ASP A 1 87 ? 3.226 7.194 12.815 1.00 58.50 87 ASP A CA 1
ATOM 660 C C . ASP A 1 87 ? 2.330 8.410 12.518 1.00 58.50 87 ASP A C 1
ATOM 662 O O . ASP A 1 87 ? 1.607 8.893 13.393 1.00 58.50 87 ASP A O 1
ATOM 666 N N . ARG A 1 88 ? 2.391 8.928 11.285 1.00 60.97 88 ARG A N 1
ATOM 667 C CA . ARG A 1 88 ? 1.979 10.286 10.937 1.00 60.97 88 ARG A CA 1
ATOM 668 C C . ARG A 1 88 ? 1.290 10.344 9.574 1.00 60.97 88 ARG A C 1
ATOM 670 O O . ARG A 1 88 ? 1.852 9.917 8.572 1.00 60.97 88 ARG A O 1
ATOM 677 N N . ILE A 1 89 ? 0.095 10.930 9.545 1.00 62.19 89 ILE A N 1
ATOM 678 C CA . ILE A 1 89 ? -0.635 11.326 8.334 1.00 62.19 89 ILE A CA 1
ATOM 679 C C . ILE A 1 89 ? -0.540 12.842 8.205 1.00 62.19 89 ILE A C 1
ATOM 681 O O . ILE A 1 89 ? -0.867 13.569 9.149 1.00 62.19 89 ILE A O 1
ATOM 685 N N . LEU A 1 90 ? -0.114 13.328 7.042 1.00 60.94 90 LEU A N 1
ATOM 686 C CA . LEU A 1 90 ? -0.179 14.750 6.724 1.00 60.94 90 LEU A CA 1
ATOM 687 C C . LEU A 1 90 ? -1.606 15.079 6.276 1.00 60.94 90 LEU A C 1
ATOM 689 O O . LEU A 1 90 ? -2.047 14.609 5.235 1.00 60.94 90 LEU A O 1
ATOM 693 N N . THR A 1 91 ? -2.339 15.864 7.064 1.00 60.53 91 THR A N 1
ATOM 694 C CA . THR A 1 91 ? -3.724 16.234 6.715 1.00 60.53 91 THR A CA 1
ATOM 695 C C . THR A 1 91 ? -3.826 17.571 5.993 1.00 60.53 91 THR A C 1
ATOM 697 O O . THR A 1 91 ? -4.791 17.817 5.284 1.00 60.53 91 THR A O 1
ATOM 700 N N . SER A 1 92 ? -2.844 18.447 6.185 1.00 59.59 92 SER A N 1
ATOM 701 C CA . SER A 1 92 ? -2.678 19.704 5.452 1.00 59.59 92 SER A CA 1
ATOM 702 C C . SER A 1 92 ? -1.226 20.177 5.608 1.00 59.59 92 SER A C 1
ATOM 704 O O . SER A 1 92 ? -0.515 19.645 6.470 1.00 59.59 92 SER A O 1
ATOM 706 N N . PRO A 1 93 ? -0.737 21.141 4.804 1.00 65.50 93 PRO A N 1
ATOM 707 C CA . PRO A 1 93 ? 0.629 21.641 4.934 1.00 65.50 93 PRO A CA 1
ATOM 708 C C . PRO A 1 93 ? 0.945 22.054 6.380 1.00 65.50 93 PRO A C 1
ATOM 710 O O . PRO A 1 93 ? 0.308 22.942 6.939 1.00 65.50 93 PRO A O 1
ATOM 713 N N . GLY A 1 94 ? 1.907 21.371 7.006 1.00 60.97 94 GLY A N 1
ATOM 714 C CA . GLY A 1 94 ? 2.316 21.614 8.394 1.00 60.97 94 GLY A CA 1
ATOM 715 C C . GLY A 1 94 ? 1.444 20.969 9.483 1.00 60.97 94 GLY A C 1
ATOM 716 O O . GLY A 1 94 ? 1.829 21.019 10.650 1.00 60.97 94 GLY A O 1
ATOM 717 N N . VAL A 1 95 ? 0.322 20.319 9.146 1.00 62.59 95 VAL A N 1
ATOM 718 C CA . VAL A 1 95 ? -0.538 19.627 10.121 1.00 62.59 95 VAL A CA 1
ATOM 719 C C . VAL A 1 95 ? -0.378 18.126 9.986 1.00 62.59 95 VAL A C 1
ATOM 721 O O . VAL A 1 95 ? -0.824 17.507 9.019 1.00 62.59 95 VAL A O 1
ATOM 724 N N . ILE A 1 96 ? 0.231 17.537 11.009 1.00 63.31 96 ILE A N 1
ATOM 725 C CA . ILE A 1 96 ? 0.476 16.106 11.076 1.00 63.31 96 ILE A CA 1
ATOM 726 C C . ILE A 1 96 ? -0.380 15.497 12.183 1.00 63.31 96 ILE A C 1
ATOM 728 O O . ILE A 1 96 ? -0.383 15.990 13.311 1.00 63.31 96 ILE A O 1
ATOM 732 N N . ARG A 1 97 ? -1.091 14.414 11.867 1.00 72.25 97 ARG A N 1
ATOM 733 C CA . ARG A 1 97 ? -1.959 13.683 12.796 1.00 72.25 97 ARG A CA 1
ATOM 734 C C . ARG A 1 97 ? -1.481 12.250 12.978 1.00 72.25 97 ARG A C 1
ATOM 736 O O . ARG A 1 97 ? -0.862 11.685 12.084 1.00 72.25 97 ARG A O 1
ATOM 743 N N . GLN A 1 98 ? -1.785 11.670 14.133 1.00 77.06 98 GLN A N 1
ATOM 744 C CA . GLN A 1 98 ? -1.545 10.254 14.406 1.00 77.06 98 GLN A CA 1
ATOM 745 C C . GLN A 1 98 ? -2.741 9.405 13.965 1.00 77.06 98 GLN A C 1
ATOM 747 O O . GLN A 1 98 ? -3.873 9.892 13.911 1.00 77.06 98 GLN A O 1
ATOM 752 N N . LEU A 1 99 ? -2.491 8.126 13.685 1.00 78.75 99 LEU A N 1
ATOM 753 C CA . LEU A 1 99 ? -3.542 7.132 13.481 1.00 78.75 99 LEU A CA 1
ATOM 754 C C . LEU A 1 99 ? -4.250 6.880 14.814 1.00 78.75 99 LEU A C 1
ATOM 756 O O . LEU A 1 99 ? -3.656 6.315 15.728 1.00 78.75 99 LEU A O 1
ATOM 760 N N . VAL A 1 100 ? -5.507 7.304 14.926 1.00 83.19 100 VAL A N 1
ATOM 761 C CA . VAL A 1 100 ? -6.306 7.177 16.151 1.00 83.19 100 VAL A CA 1
ATOM 762 C C . VAL A 1 100 ? -7.598 6.429 15.853 1.00 83.19 100 VAL A C 1
ATOM 764 O O . VAL A 1 100 ? -8.302 6.752 14.896 1.00 83.19 100 VAL A O 1
ATOM 767 N N . ALA A 1 101 ? -7.937 5.452 16.692 1.00 85.25 101 ALA A N 1
ATOM 768 C CA . ALA A 1 101 ? -9.202 4.735 16.589 1.00 85.25 101 ALA A CA 1
ATOM 769 C C . ALA A 1 101 ? -10.380 5.655 16.952 1.00 85.25 101 ALA A C 1
ATOM 771 O O . ALA A 1 101 ? -10.504 6.120 18.087 1.00 85.25 101 ALA A O 1
ATOM 772 N N . VAL A 1 102 ? -11.278 5.901 15.999 1.00 82.81 102 VAL A N 1
ATOM 773 C CA . VAL A 1 102 ? -12.486 6.717 16.191 1.00 82.81 102 VAL A CA 1
ATOM 774 C C . VAL A 1 102 ? -13.732 5.954 15.736 1.00 82.81 102 VAL A C 1
ATOM 776 O O . VAL A 1 102 ? -13.628 5.084 14.870 1.00 82.81 102 VAL A O 1
ATOM 779 N N . PRO A 1 103 ? -14.920 6.243 16.299 1.00 78.19 103 PRO A N 1
ATOM 780 C CA . PRO A 1 103 ? -16.157 5.658 15.796 1.00 78.19 103 PRO A CA 1
ATOM 781 C C . PRO A 1 103 ? -16.411 6.084 14.344 1.00 78.19 103 PRO A C 1
ATOM 783 O O . PRO A 1 103 ? -16.291 7.267 14.022 1.00 78.19 103 PRO A O 1
ATOM 786 N N . LEU A 1 104 ? -16.801 5.126 13.501 1.00 76.06 104 LEU A N 1
ATOM 787 C CA . LEU A 1 104 ? -17.219 5.374 12.119 1.00 76.06 104 LEU A CA 1
ATOM 788 C C . LEU A 1 104 ? -18.509 6.209 12.058 1.00 76.06 104 LEU A C 1
ATOM 790 O O . LEU A 1 104 ? -19.272 6.242 13.028 1.00 76.06 104 LEU A O 1
ATOM 794 N N . ALA A 1 105 ? -18.750 6.851 10.910 1.00 69.25 105 ALA A N 1
ATOM 795 C CA . ALA A 1 105 ? -19.955 7.634 10.611 1.00 69.25 105 ALA A CA 1
ATOM 796 C C . ALA A 1 105 ? -20.229 8.790 11.597 1.00 69.25 105 ALA A C 1
ATOM 798 O O . ALA A 1 105 ? -21.376 9.157 11.851 1.00 69.25 105 ALA A O 1
ATOM 799 N N . LYS A 1 106 ? -19.168 9.365 12.180 1.00 69.56 106 LYS A N 1
ATOM 800 C CA . LYS A 1 106 ? -19.248 10.543 13.065 1.00 69.56 106 LYS A CA 1
ATOM 801 C C . LYS A 1 106 ? -18.611 11.801 12.472 1.00 69.56 106 LYS A C 1
ATOM 803 O O . LYS A 1 106 ? -18.491 12.789 13.191 1.00 69.56 106 LYS A O 1
ATOM 808 N N . GLY A 1 107 ? -18.156 11.775 11.217 1.00 71.75 107 GLY A N 1
ATOM 809 C CA . GLY A 1 107 ? -17.447 12.920 10.629 1.00 71.75 107 GLY A CA 1
ATOM 810 C C . GLY A 1 107 ? -16.006 13.072 11.131 1.00 71.75 107 GLY A C 1
ATOM 811 O O . GLY A 1 107 ? -15.371 14.105 10.932 1.00 71.75 107 GLY A O 1
ATOM 812 N N . LEU A 1 108 ? -15.498 12.072 11.858 1.00 71.81 108 LEU A N 1
ATOM 813 C CA . LEU A 1 108 ? -14.201 12.134 12.540 1.00 71.81 108 LEU A CA 1
ATOM 814 C C . LEU A 1 108 ? -13.092 11.414 11.775 1.00 71.81 108 LEU A C 1
ATOM 816 O O . LEU A 1 108 ? -11.920 11.580 12.108 1.00 71.81 108 LEU A O 1
ATOM 820 N N . THR A 1 109 ? -13.451 10.580 10.802 1.00 75.38 109 THR A N 1
ATOM 821 C CA . THR A 1 109 ? -12.491 9.816 10.008 1.00 75.38 109 THR A CA 1
ATOM 822 C C . THR A 1 109 ? -11.943 10.665 8.858 1.00 75.38 109 THR A C 1
ATOM 824 O O . THR A 1 109 ? -12.554 11.648 8.443 1.00 75.38 109 THR A O 1
ATOM 827 N N . VAL A 1 110 ? -10.778 10.277 8.332 1.00 73.12 110 VAL A N 1
ATOM 828 C CA . VAL A 1 110 ? -10.171 10.927 7.157 1.00 73.12 110 VAL A CA 1
ATOM 829 C C . VAL A 1 110 ? -11.081 10.799 5.930 1.00 73.12 110 VAL A C 1
ATOM 831 O O . VAL A 1 110 ? -11.252 11.772 5.202 1.00 73.12 110 VAL A O 1
ATOM 834 N N . GLU A 1 111 ? -11.713 9.636 5.744 1.00 73.31 111 GLU A N 1
ATOM 835 C CA . GLU A 1 111 ? -12.713 9.419 4.691 1.00 73.31 111 GLU A CA 1
ATOM 836 C C . GLU A 1 111 ? -13.912 10.366 4.860 1.00 73.31 111 GLU A C 1
ATOM 838 O O . GLU A 1 111 ? -14.263 11.062 3.914 1.00 73.31 111 GLU A O 1
ATOM 843 N N . ASP A 1 112 ? -14.480 10.508 6.062 1.00 71.50 112 ASP A N 1
ATOM 844 C CA . ASP A 1 112 ? -15.638 11.391 6.259 1.00 71.50 112 ASP A CA 1
ATOM 845 C C . ASP A 1 112 ? -15.303 12.868 5.980 1.00 71.50 112 ASP A C 1
ATOM 847 O O . ASP A 1 112 ? -16.146 13.618 5.491 1.00 71.50 112 ASP A O 1
ATOM 851 N N . GLN A 1 113 ? -14.080 13.298 6.311 1.00 70.75 113 GLN A N 1
ATOM 852 C CA . GLN A 1 113 ? -13.649 14.692 6.166 1.00 70.75 113 GLN A CA 1
ATOM 853 C C . GLN A 1 113 ? -13.282 15.063 4.730 1.00 70.75 113 GLN A C 1
ATOM 855 O O . GLN A 1 113 ? -13.493 16.205 4.333 1.00 70.75 113 GLN A O 1
ATOM 860 N N . LEU A 1 114 ? -12.715 14.127 3.966 1.00 68.88 114 LEU A N 1
ATOM 861 C CA . LEU A 1 114 ? -12.276 14.379 2.590 1.00 68.88 114 LEU A CA 1
ATOM 862 C C . LEU A 1 114 ? -13.353 14.083 1.547 1.00 68.88 114 LEU A C 1
ATOM 864 O O . LEU A 1 114 ? -13.290 14.627 0.450 1.00 68.88 114 LEU A O 1
ATOM 868 N N . THR A 1 115 ? -14.341 13.250 1.872 1.00 63.31 115 THR A N 1
ATOM 869 C CA . THR A 1 115 ? -15.378 12.829 0.916 1.00 63.31 115 THR A CA 1
ATOM 870 C C . THR A 1 115 ? -16.643 13.702 0.980 1.00 63.31 115 THR A C 1
ATOM 872 O O . THR A 1 115 ? -17.683 13.252 0.525 1.00 63.31 115 THR A O 1
ATOM 875 N N . GLU A 1 116 ? -16.574 14.909 1.569 1.00 52.22 116 GLU A N 1
ATOM 876 C CA . GLU A 1 116 ? -17.682 15.874 1.757 1.00 52.22 116 GLU A CA 1
ATOM 877 C C . GLU A 1 116 ? -19.091 15.252 1.719 1.00 52.22 116 GLU A C 1
ATOM 879 O O . GLU A 1 116 ? -19.797 15.347 0.726 1.00 52.22 116 GLU A O 1
ATOM 884 N N . SER A 1 117 ? -19.522 14.646 2.830 1.00 48.28 117 SER A N 1
ATOM 885 C CA . SER A 1 117 ? -20.944 14.503 3.193 1.00 48.28 117 SER A CA 1
ATOM 886 C C . SER A 1 117 ? -21.927 14.117 2.070 1.00 48.28 117 SER A C 1
ATOM 888 O O . SER A 1 117 ? -23.048 14.630 2.034 1.00 48.28 117 SER A O 1
ATOM 890 N N . GLU A 1 118 ? -21.591 13.174 1.190 1.00 42.50 118 GLU A N 1
ATOM 891 C CA . GLU A 1 118 ? -22.639 12.484 0.442 1.00 42.50 118 GLU A CA 1
ATOM 892 C C . GLU A 1 118 ? -23.399 11.585 1.425 1.00 42.50 118 GLU A C 1
ATOM 894 O O . GLU A 1 118 ? -22.925 10.532 1.864 1.00 42.50 118 GLU A O 1
ATOM 899 N N . VAL A 1 119 ? -24.591 12.038 1.817 1.00 43.47 119 VAL A N 1
ATOM 900 C CA . VAL A 1 119 ? -25.538 11.295 2.652 1.00 43.47 119 VAL A CA 1
ATOM 901 C C . VAL A 1 119 ? -25.801 9.934 1.999 1.00 43.47 119 VAL A C 1
ATOM 903 O O . VAL A 1 119 ? -26.554 9.832 1.036 1.00 43.47 119 VAL A O 1
ATOM 906 N N . GLY A 1 120 ? -25.169 8.882 2.524 1.00 47.59 120 GLY A N 1
ATOM 907 C CA . GLY A 1 120 ? -25.315 7.509 2.030 1.00 47.59 120 GLY A CA 1
ATOM 908 C C . GLY A 1 120 ? -24.057 6.876 1.428 1.00 47.59 120 GLY A C 1
ATOM 909 O O . GLY A 1 120 ? -24.099 5.682 1.121 1.00 47.59 120 GLY A O 1
ATOM 910 N N . VAL A 1 121 ? -22.932 7.597 1.306 1.00 52.97 121 VAL A N 1
ATOM 911 C CA . VAL A 1 121 ? -21.645 6.966 0.969 1.00 52.97 121 VAL A CA 1
ATOM 912 C C . VAL A 1 121 ? -21.201 6.096 2.139 1.00 52.97 121 VAL A C 1
ATOM 914 O O . VAL A 1 121 ? -21.022 6.546 3.270 1.00 52.97 121 VAL A O 1
ATOM 917 N N . LYS A 1 122 ? -21.083 4.796 1.868 1.00 57.59 122 LYS A N 1
ATOM 918 C CA . LYS A 1 122 ? -20.701 3.796 2.861 1.00 57.59 122 LYS A CA 1
ATOM 919 C C . LYS A 1 122 ? -19.265 4.050 3.310 1.00 57.59 122 LYS A C 1
ATOM 921 O O . LYS A 1 122 ? -18.345 3.904 2.510 1.00 57.59 122 LYS A O 1
ATOM 926 N N . THR A 1 123 ? -19.079 4.340 4.597 1.00 63.19 123 THR A N 1
ATOM 927 C CA . THR A 1 123 ? -17.755 4.437 5.223 1.00 63.19 123 THR A CA 1
ATOM 928 C C . THR A 1 123 ? -17.019 3.117 5.036 1.00 63.19 123 THR A C 1
ATOM 930 O O . THR A 1 123 ? -17.513 2.054 5.438 1.00 63.19 123 THR A O 1
ATOM 933 N N . GLN A 1 124 ? -15.861 3.157 4.383 1.00 70.44 124 GLN A N 1
ATOM 934 C CA . GLN A 1 124 ? -15.072 1.963 4.144 1.00 70.44 124 GLN A CA 1
ATOM 935 C C . GLN A 1 124 ? -14.419 1.511 5.451 1.00 70.44 124 GLN A C 1
ATOM 937 O O . GLN A 1 124 ? -14.408 0.305 5.725 1.00 70.44 124 GLN A O 1
ATOM 942 N N . GLY A 1 125 ? -13.961 2.471 6.258 1.00 79.06 125 GLY A N 1
ATOM 943 C CA . GLY A 1 125 ? -13.318 2.262 7.544 1.00 79.06 125 GLY A CA 1
ATOM 944 C C . GLY A 1 125 ? -12.009 1.475 7.458 1.00 79.06 125 GLY A C 1
ATOM 945 O O . GLY A 1 125 ? -11.644 0.896 6.433 1.00 79.06 125 GLY A O 1
ATOM 946 N N . GLY A 1 126 ? -11.294 1.428 8.581 1.00 84.81 126 GLY A N 1
ATOM 947 C CA . GLY A 1 126 ? -10.085 0.619 8.732 1.00 84.81 126 GLY A CA 1
ATOM 948 C C . GLY A 1 126 ? -8.865 1.122 7.955 1.00 84.81 126 GLY A C 1
ATOM 949 O O . GLY A 1 126 ? -8.879 2.176 7.317 1.00 84.81 126 GLY A O 1
ATOM 950 N N . LEU A 1 127 ? -7.795 0.336 8.048 1.00 87.81 127 LEU A N 1
ATOM 951 C CA . LEU A 1 127 ? -6.503 0.577 7.418 1.00 87.81 127 LEU A CA 1
ATOM 952 C C . LEU A 1 127 ? -6.296 -0.434 6.287 1.00 87.81 127 LEU A C 1
ATOM 954 O O . LEU A 1 127 ? -6.434 -1.639 6.496 1.00 87.81 127 LEU A O 1
ATOM 958 N N . GLN A 1 128 ? -5.938 0.047 5.102 1.00 90.38 128 GLN A N 1
ATOM 959 C CA . GLN A 1 128 ? -5.578 -0.776 3.955 1.00 90.38 128 GLN A CA 1
ATOM 960 C C . GLN A 1 128 ? -4.078 -0.652 3.689 1.00 90.38 128 GLN A C 1
ATOM 962 O O . GLN A 1 128 ? -3.535 0.451 3.635 1.00 90.38 128 GLN A O 1
ATOM 967 N N . ILE A 1 129 ? -3.414 -1.794 3.525 1.00 90.00 129 ILE A N 1
ATOM 968 C CA . ILE A 1 129 ? -1.986 -1.886 3.219 1.00 90.00 129 ILE A CA 1
ATOM 969 C C . ILE A 1 129 ? -1.854 -2.704 1.938 1.00 90.00 129 ILE A C 1
ATOM 971 O O . ILE A 1 129 ? -2.058 -3.917 1.954 1.00 90.00 129 ILE A O 1
ATOM 975 N N . ASP A 1 130 ? -1.508 -2.039 0.842 1.00 91.44 130 ASP A N 1
ATOM 976 C CA . ASP A 1 130 ? -1.175 -2.692 -0.420 1.00 91.44 130 ASP A CA 1
ATOM 977 C C . ASP A 1 130 ? 0.333 -2.848 -0.524 1.00 91.44 130 ASP A C 1
ATOM 979 O O . ASP A 1 130 ? 1.076 -1.877 -0.371 1.00 91.44 130 ASP A O 1
ATOM 983 N N . VAL A 1 131 ? 0.790 -4.069 -0.794 1.00 89.88 131 VAL A N 1
ATOM 984 C CA . VAL A 1 131 ? 2.212 -4.361 -0.971 1.00 89.88 131 VAL A CA 1
ATOM 985 C C . VAL A 1 131 ? 2.479 -4.729 -2.419 1.00 89.88 131 VAL A C 1
ATOM 987 O O . VAL A 1 131 ? 1.988 -5.741 -2.917 1.00 89.88 131 VAL A O 1
ATOM 990 N N . PHE A 1 132 ? 3.320 -3.933 -3.063 1.00 89.00 132 PHE A N 1
ATOM 991 C CA . PHE A 1 132 ? 3.778 -4.124 -4.427 1.00 89.00 132 PHE A CA 1
ATOM 992 C C . PHE A 1 132 ? 5.214 -4.657 -4.383 1.00 89.00 132 PHE A C 1
ATOM 994 O O . PHE A 1 132 ? 6.147 -3.897 -4.098 1.00 89.00 132 PHE A O 1
ATOM 1001 N N . PRO A 1 133 ? 5.426 -5.967 -4.593 1.00 86.75 133 PRO A N 1
ATOM 1002 C CA . PRO A 1 133 ? 6.775 -6.506 -4.685 1.00 86.75 133 PRO A CA 1
ATOM 1003 C C . PRO A 1 133 ? 7.494 -5.901 -5.894 1.00 86.75 133 PRO A C 1
ATOM 1005 O O . PRO A 1 133 ? 6.856 -5.541 -6.886 1.00 86.75 133 PRO A O 1
ATOM 1008 N N . LEU A 1 134 ? 8.824 -5.820 -5.834 1.00 82.25 134 LEU A N 1
ATOM 1009 C CA . LEU A 1 134 ? 9.594 -5.453 -7.018 1.00 82.25 134 LEU A CA 1
ATOM 1010 C C . LEU A 1 134 ? 9.304 -6.429 -8.163 1.00 82.25 134 LEU A C 1
ATOM 1012 O O . LEU A 1 134 ? 9.346 -7.652 -7.991 1.00 82.25 134 LEU A O 1
ATOM 1016 N N . ALA A 1 135 ? 9.044 -5.869 -9.343 1.00 75.12 135 ALA A N 1
ATOM 1017 C CA . ALA A 1 135 ? 9.017 -6.648 -10.566 1.00 75.12 135 ALA A CA 1
ATOM 1018 C C . ALA A 1 135 ? 10.399 -7.277 -10.800 1.00 75.12 135 ALA A C 1
ATOM 1020 O O . ALA A 1 135 ? 11.435 -6.686 -10.483 1.00 75.12 135 ALA A O 1
ATOM 1021 N N . SER A 1 136 ? 10.409 -8.487 -11.361 1.00 72.69 136 SER A N 1
ATOM 1022 C CA . SER A 1 136 ? 11.652 -9.133 -11.779 1.00 72.69 136 SER A CA 1
ATOM 1023 C C . SER A 1 136 ? 12.369 -8.235 -12.788 1.00 72.69 136 SER A C 1
ATOM 1025 O O . SER A 1 136 ? 11.776 -7.812 -13.778 1.00 72.69 136 SER A O 1
ATOM 1027 N N . THR A 1 137 ? 13.646 -7.943 -12.551 1.00 72.44 137 THR A N 1
ATOM 1028 C CA . THR A 1 137 ? 14.494 -7.250 -13.533 1.00 72.44 137 THR A CA 1
ATOM 1029 C C . THR A 1 137 ? 15.011 -8.213 -14.603 1.00 72.44 137 THR A C 1
ATOM 1031 O O . THR A 1 137 ? 15.366 -7.796 -15.703 1.00 72.44 137 THR A O 1
ATOM 1034 N N . THR A 1 138 ? 14.989 -9.516 -14.314 1.00 79.69 138 THR A N 1
ATOM 1035 C CA . THR A 1 138 ? 15.381 -10.598 -15.223 1.00 79.69 138 THR A CA 1
ATOM 1036 C C . THR A 1 138 ? 14.176 -11.045 -16.046 1.00 79.69 138 THR A C 1
ATOM 1038 O O . THR A 1 138 ? 13.650 -12.148 -15.887 1.00 79.69 138 THR A O 1
ATOM 1041 N N . VAL A 1 139 ? 13.706 -10.151 -16.914 1.00 79.88 139 VAL A N 1
ATOM 1042 C CA . VAL A 1 139 ? 12.549 -10.371 -17.791 1.00 79.88 139 VAL A CA 1
ATOM 1043 C C . VAL A 1 139 ? 12.921 -10.175 -19.254 1.00 79.88 139 VAL A C 1
ATOM 1045 O O . VAL A 1 139 ? 13.898 -9.509 -19.594 1.00 79.88 139 VAL A O 1
ATOM 1048 N N . SER A 1 140 ? 12.123 -10.748 -20.146 1.00 80.25 140 SER A N 1
ATOM 1049 C CA . SER A 1 140 ? 12.165 -10.430 -21.572 1.00 80.25 140 SER A CA 1
ATOM 1050 C C . SER A 1 140 ? 10.784 -10.046 -22.069 1.00 80.25 140 SER A C 1
ATOM 1052 O O . SER A 1 140 ? 9.800 -10.724 -21.760 1.00 80.25 140 SER A O 1
ATOM 1054 N N . PHE A 1 141 ? 10.729 -8.966 -22.842 1.00 83.31 141 PHE A N 1
ATOM 1055 C CA . PHE A 1 141 ? 9.506 -8.478 -23.468 1.00 83.31 141 PHE A CA 1
ATOM 1056 C C . PHE A 1 141 ? 9.455 -8.899 -24.938 1.00 83.31 141 PHE A C 1
ATOM 1058 O O . PHE A 1 141 ? 10.488 -8.934 -25.606 1.00 83.31 141 PHE A O 1
ATOM 1065 N N . TYR A 1 142 ? 8.272 -9.233 -25.452 1.00 82.56 142 TYR A N 1
ATOM 1066 C CA . TYR A 1 142 ? 8.106 -9.665 -26.843 1.00 82.56 142 TYR A CA 1
ATOM 1067 C C . TYR A 1 142 ? 6.676 -9.413 -27.367 1.00 82.56 142 TYR A C 1
ATOM 1069 O O . TYR A 1 142 ? 5.734 -9.378 -26.575 1.00 82.56 142 TYR A O 1
ATOM 1077 N N . PRO A 1 143 ? 6.491 -9.226 -28.689 1.00 75.25 143 PRO A N 1
ATOM 1078 C CA . PRO A 1 143 ? 5.219 -8.774 -29.267 1.00 75.25 143 PRO A CA 1
ATOM 1079 C C . PRO A 1 143 ? 4.046 -9.765 -29.167 1.00 75.25 143 PRO A C 1
ATOM 1081 O O . PRO A 1 143 ? 2.910 -9.323 -29.041 1.00 75.25 143 PRO A O 1
ATOM 1084 N N . LYS A 1 144 ? 4.276 -11.087 -29.260 1.00 70.38 144 LYS A N 1
ATOM 1085 C CA . LYS A 1 144 ? 3.228 -12.134 -29.168 1.00 70.38 144 LYS A CA 1
ATOM 1086 C C . LYS A 1 144 ? 3.769 -13.460 -28.626 1.00 70.38 144 LYS A C 1
ATOM 1088 O O . LYS A 1 144 ? 4.933 -13.779 -28.843 1.00 70.38 144 LYS A O 1
ATOM 1093 N N . GLU A 1 145 ? 2.913 -14.255 -27.983 1.00 59.03 145 GLU A N 1
ATOM 1094 C CA . GLU A 1 145 ? 3.218 -15.619 -27.514 1.00 59.03 145 GLU A CA 1
ATOM 1095 C C . GLU A 1 145 ? 3.840 -16.507 -28.615 1.00 59.03 145 GLU A C 1
ATOM 1097 O O . GLU A 1 145 ? 3.391 -16.496 -29.759 1.00 59.03 145 GLU A O 1
ATOM 1102 N N . ASN A 1 146 ? 4.873 -17.286 -28.253 1.00 57.16 146 ASN A N 1
ATOM 1103 C CA . ASN A 1 146 ? 5.585 -18.269 -29.096 1.00 57.16 146 ASN A CA 1
ATOM 1104 C C . ASN A 1 146 ? 6.446 -17.738 -30.264 1.00 57.16 146 ASN A C 1
ATOM 1106 O O . ASN A 1 146 ? 6.421 -18.298 -31.359 1.00 57.16 146 ASN A O 1
ATOM 1110 N N . ILE A 1 147 ? 7.279 -16.716 -30.042 1.00 59.97 147 ILE A N 1
ATOM 1111 C CA . ILE A 1 147 ? 8.248 -16.241 -31.051 1.00 59.97 147 ILE A CA 1
ATOM 1112 C C . ILE A 1 147 ? 9.691 -16.636 -30.656 1.00 59.97 147 ILE A C 1
ATOM 1114 O O . ILE A 1 147 ? 10.019 -16.600 -29.467 1.00 59.97 147 ILE A O 1
ATOM 1118 N N . PRO A 1 148 ? 10.574 -17.008 -31.613 1.00 60.41 148 PRO A N 1
ATOM 1119 C CA . PRO A 1 148 ? 11.997 -17.241 -31.353 1.00 60.41 148 PRO A CA 1
ATOM 1120 C C . PRO A 1 148 ? 12.687 -16.048 -30.671 1.00 60.41 148 PRO A C 1
ATOM 1122 O O . PRO A 1 148 ? 12.365 -14.887 -30.921 1.00 60.41 148 PRO A O 1
ATOM 1125 N N . VAL A 1 149 ? 13.699 -16.357 -29.850 1.00 60.91 149 VAL A N 1
ATOM 1126 C CA . VAL A 1 149 ? 14.502 -15.418 -29.030 1.00 60.91 149 VAL A CA 1
ATOM 1127 C C . VAL A 1 149 ? 15.104 -14.258 -29.848 1.00 60.91 149 VAL A C 1
ATOM 1129 O O . VAL A 1 149 ? 15.421 -13.206 -29.304 1.00 60.91 149 VAL A O 1
ATOM 1132 N N . SER A 1 150 ? 15.211 -14.403 -31.171 1.00 59.56 150 SER A N 1
ATOM 1133 C CA . SER A 1 150 ? 15.678 -13.356 -32.087 1.00 59.56 150 SER A CA 1
ATOM 1134 C C . SER A 1 150 ? 14.774 -12.117 -32.159 1.00 59.56 150 SER A C 1
ATOM 1136 O O . SER A 1 150 ? 15.237 -11.073 -32.605 1.00 59.56 150 SER A O 1
ATOM 1138 N N . ASN A 1 151 ? 13.512 -12.208 -31.723 1.00 65.69 151 ASN A N 1
ATOM 1139 C CA . ASN A 1 151 ? 12.532 -11.113 -31.787 1.00 65.69 151 ASN A CA 1
ATOM 1140 C C . ASN A 1 151 ? 12.183 -10.534 -30.404 1.00 65.69 151 ASN A C 1
ATOM 1142 O O . ASN A 1 151 ? 11.096 -9.984 -30.212 1.00 65.69 151 ASN A O 1
ATOM 1146 N N . LEU A 1 152 ? 13.079 -10.678 -29.424 1.00 73.44 152 LEU A N 1
ATOM 1147 C CA . LEU A 1 152 ? 12.918 -10.021 -28.132 1.00 73.44 152 LEU A CA 1
ATOM 1148 C C . LEU A 1 152 ? 13.017 -8.501 -28.284 1.00 73.44 152 LEU A C 1
ATOM 1150 O O . LEU A 1 152 ? 13.878 -7.978 -28.997 1.00 73.44 152 LEU A O 1
ATOM 1154 N N . TYR A 1 153 ? 12.157 -7.782 -27.571 1.00 78.31 153 TYR A N 1
ATOM 1155 C CA . TYR A 1 153 ? 12.317 -6.348 -27.419 1.00 78.31 153 TYR A CA 1
ATOM 1156 C C . TYR A 1 153 ? 13.567 -6.044 -26.600 1.00 78.31 153 TYR A C 1
ATOM 1158 O O . TYR A 1 153 ? 13.898 -6.725 -25.630 1.00 78.31 153 TYR A O 1
ATOM 1166 N N . ASN A 1 154 ? 14.258 -4.975 -26.985 1.00 77.69 154 ASN A N 1
ATOM 1167 C CA . ASN A 1 154 ? 15.342 -4.440 -26.182 1.00 77.69 154 ASN A CA 1
ATOM 1168 C C . ASN A 1 154 ? 14.746 -3.719 -24.962 1.00 77.69 154 ASN A C 1
ATOM 1170 O O . ASN A 1 154 ? 14.127 -2.666 -25.115 1.00 77.69 154 ASN A O 1
ATOM 1174 N N . ASN A 1 155 ? 14.976 -4.269 -23.767 1.00 77.56 155 ASN A N 1
ATOM 1175 C CA . ASN A 1 155 ? 14.453 -3.757 -22.495 1.00 77.56 155 ASN A CA 1
ATOM 1176 C C . ASN A 1 155 ? 14.903 -2.318 -22.158 1.00 77.56 155 ASN A C 1
ATOM 1178 O O . ASN A 1 155 ? 14.325 -1.697 -21.273 1.00 77.56 155 ASN A O 1
ATOM 1182 N N . TYR A 1 156 ? 15.920 -1.781 -22.840 1.00 79.31 156 TYR A N 1
ATOM 1183 C CA . TYR A 1 156 ? 16.420 -0.416 -22.640 1.00 79.31 156 TYR A CA 1
ATOM 1184 C C . TYR A 1 156 ? 15.779 0.619 -23.576 1.00 79.31 156 TYR A C 1
ATOM 1186 O O . TYR A 1 156 ? 16.146 1.793 -23.536 1.00 79.31 156 TYR A O 1
ATOM 1194 N N . ARG A 1 157 ? 14.847 0.208 -24.443 1.00 80.50 157 ARG A N 1
ATOM 1195 C CA . ARG A 1 157 ? 14.108 1.123 -25.321 1.00 80.50 157 ARG A CA 1
ATOM 1196 C C . ARG A 1 157 ? 12.793 1.556 -24.685 1.00 80.50 157 ARG A C 1
ATOM 1198 O O . ARG A 1 157 ? 12.093 0.761 -24.068 1.00 80.50 157 ARG A O 1
ATOM 1205 N N . THR A 1 158 ? 12.433 2.821 -24.883 1.00 81.56 158 THR A N 1
ATOM 1206 C CA . THR A 1 158 ? 11.123 3.341 -24.462 1.00 81.56 158 THR A CA 1
ATOM 1207 C C . THR A 1 158 ? 9.999 2.760 -25.330 1.00 81.56 158 THR A C 1
ATOM 1209 O O . THR A 1 158 ? 10.260 2.376 -26.473 1.00 81.56 158 THR A O 1
ATOM 1212 N N . PRO A 1 159 ? 8.732 2.760 -24.868 1.00 81.25 159 PRO A N 1
ATOM 1213 C CA . PRO A 1 159 ? 7.602 2.287 -25.675 1.00 81.25 159 PRO A CA 1
ATOM 1214 C C . PRO A 1 159 ? 7.547 2.927 -27.070 1.00 81.25 159 PRO A C 1
ATOM 1216 O O . PRO A 1 159 ? 7.390 2.235 -28.072 1.00 81.25 159 PRO A O 1
ATOM 1219 N N . ARG A 1 160 ? 7.828 4.235 -27.155 1.00 81.81 160 ARG A N 1
ATOM 1220 C CA . ARG A 1 160 ? 7.911 4.971 -28.425 1.00 81.81 160 ARG A CA 1
ATOM 1221 C C . ARG A 1 160 ? 9.011 4.439 -29.351 1.00 81.81 160 ARG A C 1
ATOM 1223 O O . ARG A 1 160 ? 8.800 4.340 -30.553 1.00 81.81 160 ARG A O 1
ATOM 1230 N N . GLN A 1 161 ? 10.181 4.094 -28.811 1.00 85.06 161 GLN A N 1
ATOM 1231 C CA . GLN A 1 161 ? 11.299 3.520 -29.578 1.00 85.06 161 GLN A CA 1
ATOM 1232 C C . GLN A 1 161 ? 11.062 2.060 -29.991 1.00 85.06 161 GLN A C 1
ATOM 1234 O O . GLN A 1 161 ? 11.723 1.568 -30.906 1.00 85.06 161 GLN A O 1
ATOM 1239 N N . LEU A 1 162 ? 10.149 1.367 -29.309 1.00 82.81 162 LEU A N 1
ATOM 1240 C CA . LEU A 1 162 ? 9.668 0.037 -29.680 1.00 82.81 162 LEU A CA 1
ATOM 1241 C C . LEU A 1 162 ? 8.515 0.090 -30.698 1.00 82.81 162 LEU A C 1
ATOM 1243 O O . LEU A 1 162 ? 8.085 -0.959 -31.166 1.00 82.81 162 LEU A O 1
ATOM 1247 N N . GLY A 1 163 ? 8.042 1.289 -31.062 1.00 85.12 163 GLY A N 1
ATOM 1248 C CA . GLY A 1 163 ? 6.915 1.477 -31.977 1.00 85.12 163 GLY A CA 1
ATOM 1249 C C . GLY A 1 163 ? 5.551 1.170 -31.353 1.00 85.12 163 GLY A C 1
ATOM 1250 O O . GLY A 1 163 ? 4.591 0.990 -32.092 1.00 85.12 163 GLY A O 1
ATOM 1251 N N . LEU A 1 164 ? 5.469 1.104 -30.020 1.00 83.31 164 LEU A N 1
ATOM 1252 C CA . LEU A 1 164 ? 4.234 0.812 -29.295 1.00 83.31 164 LEU A CA 1
ATOM 1253 C C . LEU A 1 164 ? 3.370 2.070 -29.158 1.00 83.31 164 LEU A C 1
ATOM 1255 O O . LEU A 1 164 ? 3.867 3.154 -28.835 1.00 83.31 164 LEU A O 1
ATOM 1259 N N . SER A 1 165 ? 2.071 1.893 -29.361 1.00 86.56 165 SER A N 1
ATOM 1260 C CA . SER A 1 165 ? 1.021 2.901 -29.227 1.00 86.56 165 SER A CA 1
ATOM 1261 C C . SER A 1 165 ? 0.018 2.515 -28.135 1.00 86.56 165 SER A C 1
ATOM 1263 O O . SER A 1 165 ? 0.005 1.393 -27.629 1.00 86.56 165 SER A O 1
ATOM 1265 N N . LEU A 1 166 ? -0.837 3.460 -27.737 1.00 81.62 166 LEU A N 1
ATOM 1266 C CA . LEU A 1 166 ? -1.922 3.179 -26.795 1.00 81.62 166 LEU A CA 1
ATOM 1267 C C . LEU A 1 166 ? -2.845 2.087 -27.357 1.00 81.62 166 LEU A C 1
ATOM 1269 O O . LEU A 1 166 ? -3.339 2.213 -28.474 1.00 81.62 166 LEU A O 1
ATOM 1273 N N . GLY A 1 167 ? -3.085 1.043 -26.562 1.00 82.56 167 GLY A N 1
ATOM 1274 C CA . GLY A 1 167 ? -3.880 -0.126 -26.953 1.00 82.56 167 GLY A CA 1
ATOM 1275 C C . GLY A 1 167 ? -3.050 -1.326 -27.417 1.00 82.56 167 GLY A C 1
ATOM 1276 O O . GLY A 1 167 ? -3.581 -2.436 -27.456 1.00 82.56 167 GLY A O 1
ATOM 1277 N N . ASP A 1 168 ? -1.757 -1.139 -27.691 1.00 82.50 168 ASP A N 1
ATOM 1278 C CA . ASP A 1 168 ? -0.857 -2.253 -27.973 1.00 82.50 168 ASP A CA 1
ATOM 1279 C C . ASP A 1 168 ? -0.559 -3.043 -26.696 1.00 82.50 168 ASP A C 1
ATOM 1281 O O . ASP A 1 168 ? -0.396 -2.488 -25.606 1.00 82.50 168 ASP A O 1
ATOM 1285 N N . TYR A 1 169 ? -0.444 -4.359 -26.846 1.00 81.06 169 TYR A N 1
ATOM 1286 C CA . TYR A 1 169 ? -0.011 -5.259 -25.788 1.00 81.06 169 TYR A CA 1
ATOM 1287 C C . TYR A 1 169 ? 1.287 -5.951 -26.193 1.00 81.06 169 TYR A C 1
ATOM 1289 O O . TYR A 1 169 ? 1.545 -6.222 -27.364 1.00 81.06 169 TYR A O 1
ATOM 1297 N N . PHE A 1 170 ? 2.102 -6.257 -25.195 1.00 83.56 170 PHE A N 1
ATOM 1298 C CA . PHE A 1 170 ? 3.276 -7.104 -25.326 1.00 83.56 170 PHE A CA 1
ATOM 1299 C C . PHE A 1 170 ? 3.289 -8.085 -24.163 1.00 83.56 170 PHE A C 1
ATOM 1301 O O . PHE A 1 170 ? 2.702 -7.853 -23.105 1.00 83.56 170 PHE A O 1
ATOM 1308 N N . CYS A 1 171 ? 3.975 -9.196 -24.357 1.00 81.31 171 CYS A N 1
ATOM 1309 C CA . CYS A 1 171 ? 4.113 -10.220 -23.346 1.00 81.31 171 CYS A CA 1
ATOM 1310 C C . CYS A 1 171 ? 5.409 -9.995 -22.562 1.00 81.31 171 CYS A C 1
ATOM 1312 O O . CYS A 1 171 ? 6.435 -9.613 -23.127 1.00 81.31 171 CYS A O 1
ATOM 1314 N N . MET A 1 172 ? 5.374 -10.273 -21.260 1.00 82.44 172 MET A N 1
ATOM 1315 C CA . MET A 1 172 ? 6.549 -10.323 -20.392 1.00 82.44 172 MET A CA 1
ATOM 1316 C C . MET A 1 172 ? 6.770 -11.770 -19.965 1.00 82.44 172 MET A C 1
ATOM 1318 O O . MET A 1 172 ? 5.859 -12.405 -19.437 1.00 82.44 172 MET A O 1
ATOM 1322 N N . LYS A 1 173 ? 7.980 -12.297 -20.161 1.00 80.31 173 LYS A N 1
ATOM 1323 C CA . LYS A 1 173 ? 8.388 -13.590 -19.602 1.00 80.31 173 LYS A CA 1
ATOM 1324 C C . LYS A 1 173 ? 9.418 -13.370 -18.509 1.00 80.31 173 LYS A C 1
ATOM 1326 O O . LYS A 1 173 ? 10.455 -12.754 -18.747 1.00 80.31 173 LYS A O 1
ATOM 1331 N N . ASP A 1 174 ? 9.126 -13.893 -17.324 1.00 78.31 174 ASP A N 1
ATOM 1332 C CA . ASP A 1 174 ? 10.072 -13.943 -16.215 1.00 78.31 174 ASP A CA 1
ATOM 1333 C C . ASP A 1 174 ? 11.083 -15.067 -16.454 1.00 78.31 174 ASP A C 1
ATOM 1335 O O . ASP A 1 174 ? 10.714 -16.236 -16.588 1.00 78.31 174 ASP A O 1
ATOM 1339 N N . LEU A 1 175 ? 12.363 -14.711 -16.550 1.00 74.12 175 LEU A N 1
ATOM 1340 C CA . LEU A 1 175 ? 13.433 -15.654 -16.861 1.00 74.12 175 LEU A CA 1
ATOM 1341 C C . LEU A 1 175 ? 14.079 -16.263 -15.611 1.00 74.12 175 LEU A C 1
ATOM 1343 O O . LEU A 1 175 ? 14.936 -17.136 -15.744 1.00 74.12 175 LEU A O 1
ATOM 1347 N N . ARG A 1 176 ? 13.664 -15.868 -14.399 1.00 70.38 176 ARG A N 1
ATOM 1348 C CA . ARG A 1 176 ? 14.227 -16.404 -13.143 1.00 70.38 176 ARG A CA 1
ATOM 1349 C C . ARG A 1 176 ? 14.122 -17.930 -13.038 1.00 70.38 176 ARG A C 1
ATOM 1351 O O . ARG A 1 176 ? 15.006 -18.567 -12.479 1.00 70.38 176 ARG A O 1
ATOM 1358 N N . TYR A 1 177 ? 13.082 -18.525 -13.622 1.00 60.00 177 TYR A N 1
ATOM 1359 C CA . TYR A 1 177 ? 12.863 -19.976 -13.602 1.00 60.00 177 TYR A CA 1
ATOM 1360 C C . TYR A 1 177 ? 13.682 -20.754 -14.648 1.00 60.00 177 TYR A C 1
ATOM 1362 O O . TYR A 1 177 ? 13.740 -21.975 -14.573 1.00 60.00 177 TYR A O 1
ATOM 1370 N N . LEU A 1 178 ? 14.337 -20.076 -15.599 1.00 57.50 178 LEU A N 1
ATOM 1371 C CA . LEU A 1 178 ? 15.174 -20.709 -16.633 1.00 57.50 178 LEU A CA 1
ATOM 1372 C C . LEU A 1 178 ? 16.652 -20.829 -16.228 1.00 57.50 178 LEU A C 1
ATOM 1374 O O . LEU A 1 178 ? 17.414 -21.526 -16.891 1.00 57.50 178 LEU A O 1
ATOM 1378 N N . GLN A 1 179 ? 17.073 -20.181 -15.135 1.00 51.22 179 GLN A N 1
ATOM 1379 C CA . GLN A 1 179 ? 18.446 -20.300 -14.625 1.00 51.22 179 GLN A CA 1
ATOM 1380 C C . GLN A 1 179 ? 18.723 -21.632 -13.909 1.00 51.22 179 GLN A C 1
ATOM 1382 O O . GLN A 1 179 ? 19.883 -21.993 -13.755 1.00 51.22 179 GLN A O 1
ATOM 1387 N N . PHE A 1 180 ? 17.691 -22.390 -13.522 1.00 46.72 180 PHE A N 1
ATOM 1388 C CA . PHE A 1 180 ? 17.844 -23.712 -12.894 1.00 46.72 180 PHE A CA 1
ATOM 1389 C C . PHE A 1 180 ? 17.932 -24.875 -13.900 1.00 46.72 180 PHE A C 1
ATOM 1391 O O . PHE A 1 180 ? 17.977 -26.030 -13.490 1.00 46.72 180 PHE A O 1
ATOM 1398 N N . SER A 1 181 ? 17.949 -24.593 -15.206 1.00 39.03 181 SER A N 1
ATOM 1399 C CA . SER A 1 181 ? 17.977 -25.605 -16.274 1.00 39.03 181 SER A CA 1
ATOM 1400 C C . SER A 1 181 ? 19.234 -25.548 -17.148 1.00 39.03 181 SER A C 1
ATOM 1402 O O . SER A 1 181 ? 19.180 -25.927 -18.317 1.00 39.03 181 SER A O 1
ATOM 1404 N N . LEU A 1 182 ? 20.355 -25.062 -16.614 1.00 31.50 182 LEU A N 1
ATOM 1405 C CA . LEU A 1 182 ? 21.664 -25.255 -17.238 1.00 31.50 182 LEU A CA 1
ATOM 1406 C C . LEU A 1 182 ? 22.411 -26.363 -16.470 1.00 31.50 182 LEU A C 1
ATOM 1408 O O . LEU A 1 182 ? 22.438 -26.284 -15.241 1.00 31.50 182 LEU A O 1
ATOM 1412 N N . PRO A 1 183 ? 22.919 -27.404 -17.162 1.00 42.09 183 PRO A N 1
ATOM 1413 C CA . PRO A 1 183 ? 23.629 -28.526 -16.544 1.00 42.09 183 PRO A CA 1
ATOM 1414 C C . PRO A 1 183 ? 24.952 -28.112 -15.892 1.00 42.09 183 PRO A C 1
ATOM 1416 O O . PRO A 1 183 ? 25.564 -27.122 -16.357 1.00 42.09 183 PRO A O 1
#

Organism: Hebeloma cylindrosporum (NCBI:txid76867)

Radius of gyration: 21.68 Å; chains: 1; bounding box: 49×50×58 Å